Protein AF-A0A531JC61-F1 (afdb_monomer)

Nearest PDB structures (foldseek):
  2ysi-assembly1_A  TM=4.321E-01  e=4.998E+00  Mus musculus
  6o77-assembly1_A  TM=2.715E-01  e=5.346E+00  Parus major

Radius of gyration: 19.11 Å; Cα contacts (8 Å, |Δi|>4): 76; chains: 1; bounding box: 55×34×43 Å

Structure (mmCIF, N/CA/C/O backbone):
data_AF-A0A531JC61-F1
#
_entry.id   AF-A0A531JC61-F1
#
loop_
_atom_site.group_PDB
_atom_site.id
_atom_site.type_symbol
_atom_site.label_atom_id
_atom_site.label_alt_id
_atom_site.label_comp_id
_atom_site.label_asym_id
_atom_site.label_entity_id
_atom_site.label_seq_id
_atom_site.pdbx_PDB_ins_code
_atom_site.Cartn_x
_atom_site.Cartn_y
_atom_site.Cartn_z
_atom_site.occupancy
_atom_site.B_iso_or_equiv
_atom_site.auth_seq_id
_atom_site.auth_comp_id
_atom_site.auth_asym_id
_atom_site.auth_atom_id
_atom_site.pdbx_PDB_model_num
ATOM 1 N N . GLY A 1 1 ? 36.486 -5.815 -17.961 1.00 45.72 1 GLY A N 1
ATOM 2 C CA . GLY A 1 1 ? 35.773 -4.584 -17.591 1.00 45.72 1 GLY A CA 1
ATOM 3 C C . GLY A 1 1 ? 34.355 -4.733 -18.063 1.00 45.72 1 GLY A C 1
ATOM 4 O O . GLY A 1 1 ? 34.142 -4.705 -19.259 1.00 45.72 1 GLY A O 1
ATOM 5 N N . TYR A 1 2 ? 33.435 -5.008 -17.149 1.00 50.44 2 TYR A N 1
ATOM 6 C CA . TYR A 1 2 ? 32.025 -5.233 -17.455 1.00 50.44 2 TYR A CA 1
ATOM 7 C C . TYR A 1 2 ? 31.240 -4.775 -16.241 1.00 50.44 2 TYR A C 1
ATOM 9 O O . TYR A 1 2 ? 31.120 -5.547 -15.302 1.00 50.44 2 TYR A O 1
ATOM 17 N N . ASN A 1 3 ? 30.815 -3.516 -16.203 1.00 48.22 3 ASN A N 1
ATOM 18 C CA . ASN A 1 3 ? 29.835 -3.044 -15.230 1.00 48.22 3 ASN A CA 1
ATOM 19 C C . ASN A 1 3 ? 29.178 -1.770 -15.772 1.00 48.22 3 ASN A C 1
ATOM 21 O O . ASN A 1 3 ? 29.887 -0.833 -16.130 1.00 48.22 3 ASN A O 1
ATOM 25 N N . ALA A 1 4 ? 27.841 -1.777 -15.782 1.00 60.72 4 ALA A N 1
ATOM 26 C CA . ALA A 1 4 ? 26.911 -0.708 -16.163 1.00 60.72 4 ALA A CA 1
ATOM 27 C C . ALA A 1 4 ? 26.625 -0.521 -17.667 1.00 60.72 4 ALA A C 1
ATOM 29 O O . ALA A 1 4 ? 26.910 0.527 -18.236 1.00 60.72 4 ALA A O 1
ATOM 30 N N . ILE A 1 5 ? 25.977 -1.506 -18.297 1.00 67.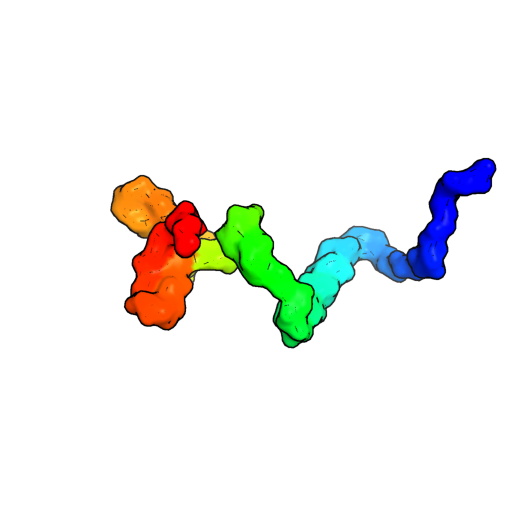06 5 ILE A N 1
ATOM 31 C CA . ILE A 1 5 ? 25.173 -1.252 -19.502 1.00 67.06 5 ILE A CA 1
ATOM 32 C C . ILE A 1 5 ? 23.732 -1.591 -19.133 1.00 67.06 5 ILE A C 1
ATOM 34 O O . ILE A 1 5 ? 23.417 -2.755 -18.904 1.00 67.06 5 ILE A O 1
ATOM 38 N N . ALA A 1 6 ? 22.897 -0.566 -18.991 1.00 80.25 6 ALA A N 1
ATOM 39 C CA . ALA A 1 6 ? 21.454 -0.744 -19.029 1.00 80.25 6 ALA A CA 1
ATOM 40 C C . ALA A 1 6 ? 21.033 -0.781 -20.500 1.00 80.25 6 ALA A C 1
ATOM 42 O O . ALA A 1 6 ? 21.581 -0.021 -21.301 1.00 80.25 6 ALA A O 1
ATOM 43 N N . ASP A 1 7 ? 20.075 -1.640 -20.843 1.00 85.50 7 ASP A N 1
ATOM 44 C CA . ASP A 1 7 ? 19.479 -1.633 -22.181 1.00 85.50 7 ASP A CA 1
ATOM 45 C C . ASP A 1 7 ? 18.723 -0.318 -22.428 1.00 85.50 7 ASP A C 1
ATOM 47 O O . ASP A 1 7 ? 18.802 0.248 -23.515 1.00 85.50 7 ASP A O 1
ATOM 51 N N . ASP A 1 8 ? 18.082 0.213 -21.378 1.00 83.62 8 ASP A N 1
ATOM 52 C CA . ASP A 1 8 ? 17.274 1.426 -21.429 1.00 83.62 8 ASP A CA 1
ATOM 53 C C . ASP A 1 8 ? 17.638 2.431 -20.331 1.00 83.62 8 ASP A C 1
ATOM 55 O O . ASP A 1 8 ? 17.932 2.085 -19.183 1.00 83.62 8 ASP A O 1
ATOM 59 N N . TRP A 1 9 ? 17.543 3.714 -20.684 1.00 87.56 9 TRP A N 1
ATOM 60 C CA . TRP A 1 9 ? 17.651 4.837 -19.759 1.00 87.56 9 TRP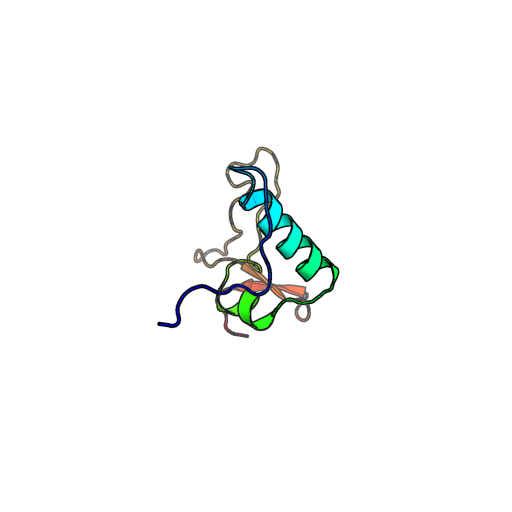 A CA 1
ATOM 61 C C . TRP A 1 9 ? 16.363 5.660 -19.785 1.00 87.56 9 TRP A C 1
ATOM 63 O O . TRP A 1 9 ? 16.007 6.242 -20.811 1.00 87.56 9 TRP A O 1
ATOM 73 N N . ILE A 1 10 ? 15.688 5.766 -18.639 1.00 87.88 10 ILE A N 1
ATOM 74 C CA . ILE A 1 10 ? 14.470 6.570 -18.502 1.00 87.88 10 ILE A CA 1
ATOM 75 C C . ILE A 1 10 ? 14.827 7.887 -17.812 1.00 87.88 10 ILE A C 1
ATOM 77 O O . ILE A 1 10 ? 14.988 7.960 -16.595 1.00 87.88 10 ILE A O 1
ATOM 81 N N . GLY A 1 11 ? 14.952 8.949 -18.607 1.00 90.06 11 GLY A N 1
ATOM 82 C CA . GLY A 1 11 ? 15.198 10.298 -18.103 1.00 90.06 11 GLY A CA 1
ATOM 83 C C . GLY A 1 11 ? 13.936 10.908 -17.499 1.00 90.06 11 GLY A C 1
ATOM 84 O O . GLY A 1 11 ? 13.169 11.557 -18.208 1.00 90.06 11 GLY A O 1
ATOM 85 N N . ILE A 1 12 ? 13.725 10.721 -16.197 1.00 94.12 12 ILE A N 1
ATOM 86 C CA . ILE A 1 12 ? 12.634 11.372 -15.462 1.00 94.12 12 ILE A CA 1
ATOM 87 C C . ILE A 1 12 ? 13.093 12.680 -14.814 1.00 94.12 12 ILE A C 1
ATOM 89 O O . ILE A 1 12 ? 14.278 12.907 -14.560 1.00 9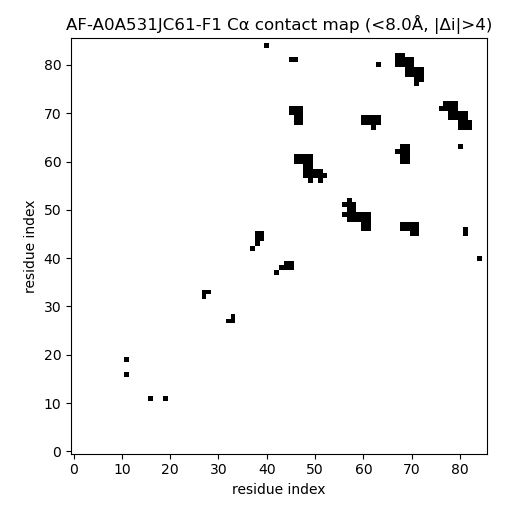4.12 12 ILE A O 1
ATOM 93 N N . ARG A 1 13 ? 12.137 13.573 -14.546 1.00 95.75 13 ARG A N 1
ATOM 94 C CA . ARG A 1 13 ? 12.421 14.843 -13.874 1.00 95.75 13 ARG A CA 1
ATOM 95 C C . ARG A 1 13 ? 12.938 14.562 -12.450 1.00 95.75 13 ARG A C 1
ATOM 97 O O . ARG A 1 13 ? 12.303 13.781 -11.741 1.00 95.75 13 ARG A O 1
ATOM 104 N N . PRO A 1 14 ? 14.018 15.216 -11.985 1.00 95.12 14 PRO A N 1
ATOM 105 C CA . PRO A 1 14 ? 14.493 15.037 -10.615 1.00 95.12 14 PRO A CA 1
ATOM 106 C C . PRO A 1 14 ? 13.384 15.269 -9.580 1.00 95.12 14 PRO A C 1
ATOM 108 O O . PRO A 1 14 ? 12.635 16.245 -9.684 1.00 95.12 14 PRO A O 1
ATOM 111 N N . GLY A 1 15 ? 13.276 14.367 -8.601 1.00 95.94 15 GLY A N 1
ATOM 112 C CA . GLY A 1 15 ? 12.240 14.404 -7.564 1.00 95.94 15 GLY A CA 1
ATOM 113 C C . GLY A 1 15 ? 10.885 13.825 -7.989 1.00 95.94 15 GLY A C 1
ATOM 114 O O . GLY A 1 15 ? 9.904 14.019 -7.275 1.00 95.94 15 GLY A O 1
ATOM 115 N N . THR A 1 16 ? 10.803 13.138 -9.138 1.00 96.81 16 THR A N 1
ATOM 116 C CA . THR A 1 16 ? 9.552 12.526 -9.642 1.00 96.81 16 THR A CA 1
ATOM 117 C C . THR A 1 16 ? 9.562 11.000 -9.673 1.00 96.81 16 THR A C 1
ATOM 119 O O . THR A 1 16 ? 8.616 10.390 -10.165 1.00 96.81 16 THR A O 1
ATOM 122 N N . ASP A 1 17 ? 10.573 10.369 -9.080 1.00 96.19 17 ASP A N 1
ATOM 123 C CA . ASP A 1 17 ? 10.708 8.912 -8.979 1.00 96.19 17 ASP A CA 1
ATOM 124 C C . ASP A 1 17 ? 9.466 8.264 -8.355 1.00 96.19 17 ASP A C 1
ATOM 126 O O . ASP A 1 17 ? 8.963 7.262 -8.858 1.00 96.19 17 ASP A O 1
ATOM 130 N N . GLY A 1 18 ? 8.898 8.894 -7.319 1.00 96.25 18 GLY A N 1
ATOM 131 C CA . GLY A 1 18 ? 7.655 8.437 -6.696 1.00 96.25 18 GLY A CA 1
ATOM 132 C C . GLY A 1 18 ? 6.475 8.413 -7.670 1.00 96.25 18 GLY A C 1
ATOM 133 O O . GLY A 1 18 ? 5.751 7.426 -7.719 1.00 96.25 18 GLY A O 1
ATOM 134 N N . LEU A 1 19 ? 6.306 9.454 -8.498 1.00 96.75 19 LEU A N 1
ATOM 135 C CA . LEU A 1 19 ? 5.243 9.492 -9.512 1.00 96.75 19 LEU A CA 1
ATOM 136 C C . LEU A 1 19 ? 5.433 8.395 -10.560 1.00 96.75 19 LEU A C 1
ATOM 138 O O . LEU A 1 19 ? 4.461 7.756 -10.959 1.00 96.75 19 LEU A O 1
ATOM 142 N N . PHE A 1 20 ? 6.676 8.157 -10.979 1.00 96.44 20 PHE A N 1
ATOM 143 C CA . PHE A 1 20 ? 6.987 7.100 -11.933 1.00 96.44 20 PHE A CA 1
ATOM 144 C C . PHE A 1 20 ? 6.680 5.709 -11.359 1.00 96.44 20 PHE A C 1
ATOM 146 O O . PHE A 1 20 ? 5.966 4.928 -11.988 1.00 96.44 20 PHE A O 1
ATOM 153 N N . VAL A 1 21 ? 7.127 5.420 -10.134 1.00 97.00 21 VAL A N 1
ATOM 154 C CA . VAL A 1 21 ? 6.839 4.145 -9.457 1.00 97.00 21 VAL A CA 1
ATOM 155 C C . VAL A 1 21 ? 5.336 3.965 -9.218 1.00 97.00 21 VAL A C 1
ATOM 157 O O . VAL A 1 21 ? 4.809 2.885 -9.477 1.00 97.00 21 VAL A O 1
ATOM 160 N N . PHE A 1 22 ? 4.610 5.009 -8.802 1.00 97.44 22 PHE A N 1
ATOM 161 C CA . PHE A 1 22 ? 3.153 4.928 -8.644 1.00 97.44 22 PHE A CA 1
ATOM 162 C C . PHE A 1 22 ? 2.421 4.692 -9.968 1.00 97.44 22 PHE A C 1
ATOM 164 O O . PHE A 1 22 ? 1.438 3.952 -9.978 1.00 97.44 22 PHE A O 1
ATOM 171 N N . ALA A 1 23 ? 2.897 5.256 -11.083 1.00 97.44 23 ALA A N 1
ATOM 172 C CA . ALA A 1 23 ? 2.337 4.967 -12.402 1.00 97.44 23 ALA A CA 1
ATOM 173 C C . ALA A 1 23 ? 2.516 3.485 -12.778 1.00 97.44 23 ALA A C 1
ATOM 175 O O . ALA A 1 23 ? 1.578 2.862 -13.271 1.00 97.44 23 ALA A O 1
ATOM 176 N N . LEU A 1 24 ? 3.673 2.887 -12.472 1.00 97.31 24 LEU A N 1
ATOM 177 C CA . LEU A 1 24 ? 3.897 1.450 -12.671 1.00 97.31 24 LEU A CA 1
ATOM 178 C C . LEU A 1 24 ? 2.983 0.596 -11.782 1.00 97.31 24 LEU A C 1
ATOM 180 O O . LEU A 1 24 ? 2.355 -0.338 -12.277 1.00 97.31 24 LEU A O 1
ATOM 184 N N . ILE A 1 25 ? 2.861 0.933 -10.493 1.00 97.12 25 ILE A N 1
ATOM 185 C CA . ILE A 1 25 ? 1.941 0.247 -9.569 1.00 97.12 25 ILE A CA 1
ATOM 186 C C . ILE A 1 25 ? 0.502 0.322 -10.098 1.00 97.12 25 ILE A C 1
ATOM 188 O O . ILE A 1 25 ? -0.192 -0.694 -10.130 1.00 97.12 25 ILE A O 1
ATOM 192 N N . HIS A 1 26 ? 0.063 1.500 -10.553 1.00 97.69 26 HIS A N 1
ATOM 193 C CA . HIS A 1 26 ? -1.261 1.695 -11.142 1.00 97.69 26 HIS A CA 1
ATOM 194 C C . HIS A 1 26 ? -1.491 0.780 -12.350 1.00 97.69 26 HIS A C 1
ATOM 196 O O . HIS A 1 26 ? -2.505 0.085 -12.397 1.00 97.69 26 HIS A O 1
ATOM 202 N N . GLU A 1 27 ? -0.555 0.745 -13.302 1.00 98.31 27 GLU A N 1
ATOM 203 C CA . GLU A 1 27 ? -0.689 -0.086 -14.503 1.00 98.31 27 GLU A CA 1
ATOM 204 C C . GLU A 1 27 ? -0.675 -1.587 -14.178 1.00 98.31 27 GLU A C 1
ATOM 206 O O . GLU A 1 27 ? -1.465 -2.340 -14.749 1.00 98.31 27 GLU A O 1
ATOM 211 N N . LEU A 1 28 ? 0.138 -2.036 -13.215 1.00 97.94 28 LEU A N 1
ATOM 212 C CA . LEU A 1 28 ? 0.136 -3.434 -12.766 1.00 97.94 28 LEU A CA 1
ATOM 213 C C . LEU A 1 28 ? -1.193 -3.825 -12.109 1.00 97.94 28 LEU A C 1
ATOM 215 O O . LEU A 1 28 ? -1.750 -4.872 -12.442 1.00 97.94 28 LEU A O 1
ATOM 219 N N . LEU A 1 29 ? -1.730 -2.979 -11.223 1.00 96.75 29 LEU A N 1
ATOM 220 C CA . LEU A 1 29 ? -3.030 -3.208 -10.584 1.00 96.75 29 LEU A CA 1
ATOM 221 C C . LEU A 1 29 ? -4.161 -3.233 -11.616 1.00 96.75 29 LEU A C 1
ATOM 223 O O . LEU A 1 29 ? -4.976 -4.155 -11.623 1.00 96.75 29 LEU A O 1
ATOM 227 N N . LYS A 1 30 ? -4.183 -2.257 -12.528 1.00 97.50 30 LYS A N 1
ATOM 228 C CA . LYS A 1 30 ? -5.185 -2.150 -13.595 1.00 97.50 30 LYS A CA 1
ATOM 229 C C . LYS A 1 30 ? -5.136 -3.333 -14.561 1.00 97.50 30 LYS A C 1
ATOM 231 O O . LYS A 1 30 ? -6.183 -3.801 -15.001 1.00 97.50 30 LYS A O 1
ATOM 236 N N . ALA A 1 31 ? -3.941 -3.828 -14.878 1.00 97.94 31 ALA A N 1
ATOM 237 C CA . ALA A 1 31 ? -3.748 -4.997 -15.733 1.00 97.94 31 ALA A CA 1
ATOM 238 C C . ALA A 1 31 ? -3.955 -6.337 -15.001 1.00 97.94 31 ALA A C 1
ATOM 240 O O . ALA A 1 31 ? -3.856 -7.386 -15.639 1.00 97.94 31 ALA A O 1
ATOM 241 N N . GLY A 1 32 ? -4.188 -6.327 -13.682 1.00 96.19 32 GLY A N 1
ATOM 242 C CA . GLY A 1 32 ? -4.263 -7.542 -12.865 1.00 96.19 32 GLY A CA 1
ATOM 243 C C . GLY A 1 32 ? -2.943 -8.319 -12.804 1.00 96.19 32 GLY A C 1
ATOM 244 O O . GLY A 1 32 ? -2.949 -9.527 -12.591 1.00 96.19 32 GLY A O 1
ATOM 245 N N . ARG A 1 33 ? -1.806 -7.649 -13.027 1.00 97.44 33 ARG A N 1
ATOM 246 C CA . ARG A 1 33 ? -0.460 -8.245 -13.053 1.00 97.44 33 ARG A CA 1
ATOM 247 C C . ARG A 1 33 ? 0.259 -8.055 -11.723 1.00 97.44 33 ARG A C 1
ATOM 249 O O . ARG A 1 33 ? 1.369 -7.532 -11.673 1.00 97.44 33 ARG A O 1
ATOM 256 N N . VAL A 1 34 ? -0.397 -8.471 -10.648 1.00 96.50 34 VAL A N 1
ATOM 257 C CA . VAL A 1 34 ? 0.155 -8.457 -9.290 1.00 96.50 34 VAL A CA 1
ATOM 258 C C . VAL A 1 34 ? 0.047 -9.844 -8.672 1.00 96.50 34 VAL A C 1
ATOM 260 O O . VAL A 1 34 ? -0.897 -10.582 -8.946 1.00 96.50 34 VAL A O 1
ATOM 263 N N . ASP A 1 35 ? 1.019 -10.190 -7.835 1.00 96.69 35 ASP A N 1
ATOM 264 C CA . ASP A 1 35 ? 1.010 -11.432 -7.070 1.00 96.69 35 ASP A CA 1
ATOM 265 C C . ASP A 1 35 ? 0.163 -11.241 -5.803 1.00 96.69 35 ASP A C 1
ATOM 267 O O . ASP A 1 35 ? 0.617 -10.678 -4.805 1.00 96.69 35 ASP A O 1
ATOM 271 N N . LEU A 1 36 ? -1.106 -11.651 -5.870 1.00 93.44 36 LEU A N 1
ATOM 272 C CA . LEU A 1 36 ? -2.038 -11.512 -4.750 1.00 93.44 36 LEU A CA 1
ATOM 273 C C . LEU A 1 36 ? -1.646 -12.391 -3.557 1.00 93.44 36 LEU A C 1
ATOM 275 O O . LEU A 1 36 ? -1.829 -11.963 -2.420 1.00 93.44 36 LEU A O 1
ATOM 279 N N . ASP A 1 37 ? -1.070 -13.570 -3.795 1.00 93.81 37 ASP A N 1
ATOM 280 C CA . ASP A 1 37 ? -0.640 -14.471 -2.722 1.00 93.81 37 ASP A CA 1
ATOM 281 C C . ASP A 1 37 ? 0.529 -13.866 -1.947 1.00 93.81 37 ASP A C 1
ATOM 283 O O . ASP A 1 37 ? 0.565 -13.920 -0.714 1.00 93.81 37 ASP A O 1
ATOM 287 N N . TYR A 1 38 ? 1.464 -13.232 -2.657 1.00 95.00 38 TYR A N 1
ATOM 288 C CA . TYR A 1 38 ? 2.539 -12.480 -2.028 1.00 95.00 38 TYR A CA 1
ATOM 289 C C . TYR A 1 38 ? 1.994 -11.315 -1.195 1.00 95.00 38 TYR A C 1
ATOM 291 O O . TYR A 1 38 ? 2.395 -11.145 -0.041 1.00 95.00 38 TYR A O 1
ATOM 299 N N . LEU A 1 39 ? 1.060 -10.530 -1.747 1.00 94.25 39 LEU A N 1
ATOM 300 C CA . LEU A 1 39 ? 0.466 -9.395 -1.035 1.00 94.25 39 LEU A CA 1
ATOM 301 C C . LEU A 1 39 ? -0.262 -9.831 0.242 1.00 94.25 39 LEU A C 1
ATOM 303 O O . LEU A 1 39 ? -0.080 -9.189 1.275 1.00 94.25 39 LEU A O 1
ATOM 307 N N . LEU A 1 40 ? -1.015 -10.931 0.193 1.00 93.00 40 LEU A N 1
ATOM 308 C CA . LEU A 1 40 ? -1.716 -11.486 1.355 1.00 93.00 40 LEU A CA 1
ATOM 309 C C . LEU A 1 40 ? -0.756 -11.951 2.460 1.00 93.00 40 LEU A C 1
ATOM 311 O O . LEU A 1 40 ? -1.055 -11.798 3.640 1.00 93.00 40 LEU A O 1
ATOM 315 N N . ARG A 1 41 ? 0.397 -12.524 2.094 1.00 92.56 41 ARG A N 1
ATOM 316 C CA . ARG A 1 41 ? 1.333 -13.135 3.058 1.00 92.56 41 ARG A CA 1
ATOM 317 C C . ARG A 1 41 ? 2.339 -12.161 3.649 1.00 92.56 41 ARG A C 1
ATOM 319 O O . ARG A 1 41 ? 2.764 -12.336 4.788 1.00 92.56 41 ARG A O 1
ATOM 326 N N . TYR A 1 42 ? 2.781 -11.189 2.858 1.00 94.56 42 TYR A N 1
ATOM 327 C CA . TYR A 1 42 ? 3.960 -10.384 3.187 1.00 94.56 42 TYR A CA 1
ATOM 328 C C . TYR A 1 42 ? 3.671 -8.892 3.306 1.00 94.56 42 TYR A C 1
ATOM 330 O O . TYR A 1 42 ? 4.587 -8.112 3.567 1.00 94.56 42 TYR A O 1
ATOM 338 N N . THR A 1 43 ? 2.418 -8.476 3.127 1.00 95.25 43 THR A N 1
ATOM 339 C CA . THR A 1 43 ? 2.021 -7.074 3.251 1.00 95.25 43 THR A CA 1
ATOM 340 C C . THR A 1 43 ? 0.751 -6.937 4.083 1.00 95.25 43 THR A C 1
ATOM 342 O O . THR A 1 43 ? 0.147 -7.917 4.506 1.00 95.25 43 THR A O 1
ATOM 345 N N . ASN A 1 44 ? 0.344 -5.696 4.319 1.00 95.75 44 ASN A N 1
ATOM 346 C CA . ASN A 1 44 ? -0.909 -5.340 4.976 1.00 95.75 44 ASN A CA 1
ATOM 347 C C . AS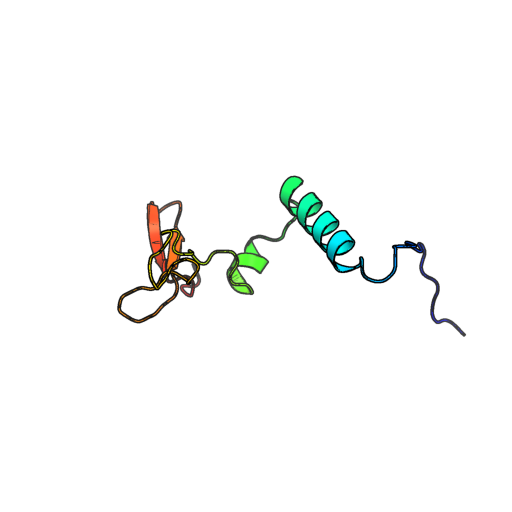N A 1 44 ? -2.015 -4.949 3.978 1.00 95.75 44 ASN A C 1
ATOM 349 O O . ASN A 1 44 ? -3.006 -4.347 4.385 1.00 95.75 44 ASN A O 1
ATOM 353 N N . ALA A 1 45 ? -1.863 -5.256 2.684 1.00 95.94 45 ALA A N 1
ATOM 354 C CA . ALA A 1 45 ? -2.789 -4.816 1.636 1.00 95.94 45 ALA A CA 1
ATOM 355 C C . ALA A 1 45 ? -4.233 -5.328 1.817 1.00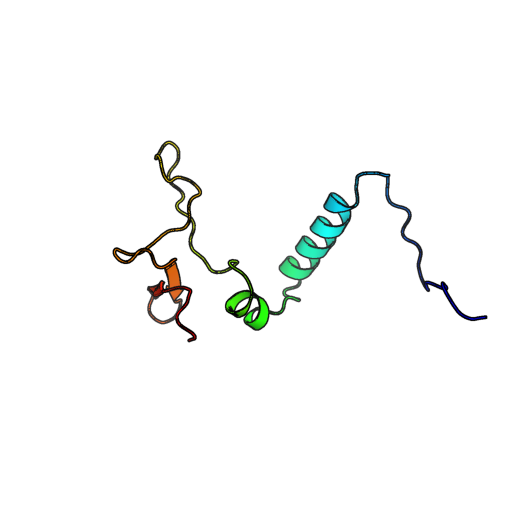 95.94 45 ALA A C 1
ATOM 357 O O . ALA A 1 45 ? -5.166 -4.725 1.290 1.00 95.94 45 ALA A O 1
ATOM 358 N N . HIS A 1 46 ? -4.425 -6.435 2.540 1.00 95.19 46 HIS A N 1
ATOM 359 C CA . HIS A 1 46 ? -5.733 -7.036 2.827 1.00 95.19 46 HIS A CA 1
ATOM 360 C C . HIS A 1 46 ? -6.353 -6.602 4.158 1.00 95.19 46 HIS A C 1
ATOM 362 O O . HIS A 1 46 ? -7.486 -6.993 4.442 1.00 95.19 46 HIS A O 1
ATOM 368 N N . VAL A 1 47 ? -5.636 -5.819 4.970 1.00 97.62 47 VAL A N 1
ATOM 369 C CA . VAL A 1 47 ? -6.132 -5.365 6.273 1.00 97.62 47 VAL A CA 1
ATOM 370 C C . VAL A 1 47 ? -7.198 -4.288 6.076 1.00 97.62 47 VAL A C 1
ATOM 372 O O . VAL A 1 47 ? -7.016 -3.330 5.325 1.00 97.62 47 VAL A O 1
ATOM 375 N N . LEU A 1 48 ? -8.320 -4.440 6.774 1.00 97.88 48 LEU A N 1
ATOM 376 C CA . LEU A 1 48 ? -9.428 -3.496 6.767 1.00 97.88 48 LEU A CA 1
ATOM 377 C C . LEU A 1 48 ? -9.048 -2.199 7.484 1.00 97.88 48 LEU A C 1
ATOM 379 O O . LEU A 1 48 ? -8.412 -2.206 8.538 1.00 97.88 48 LEU A O 1
ATOM 383 N N . VAL A 1 49 ? -9.497 -1.082 6.919 1.00 97.88 49 VAL A N 1
ATOM 384 C CA . VAL A 1 49 ? -9.309 0.267 7.461 1.00 97.88 49 VAL A CA 1
ATOM 385 C C . VAL A 1 49 ? -10.677 0.844 7.807 1.00 97.88 49 VAL A C 1
ATOM 387 O O . VAL A 1 49 ? -11.614 0.725 7.015 1.00 97.88 49 VAL A O 1
ATOM 390 N N . ILE A 1 50 ? -10.788 1.455 8.985 1.00 98.12 50 ILE A N 1
ATOM 391 C CA . ILE A 1 50 ? -11.995 2.153 9.433 1.00 98.12 50 ILE A CA 1
ATOM 392 C C . ILE A 1 50 ? -12.171 3.405 8.568 1.00 98.12 50 ILE A C 1
ATOM 394 O O . ILE A 1 50 ? -11.245 4.202 8.426 1.00 98.12 50 ILE A O 1
ATOM 398 N N . GLN A 1 51 ? -13.350 3.548 7.964 1.00 97.31 51 GLN A N 1
ATOM 399 C CA . GLN A 1 51 ? -13.747 4.727 7.193 1.00 97.31 51 GLN A CA 1
ATOM 400 C C . GLN A 1 51 ? -14.953 5.368 7.875 1.00 97.31 51 GLN A C 1
ATOM 402 O O . GLN A 1 51 ? -16.102 5.073 7.539 1.00 97.31 51 GLN A O 1
ATOM 407 N N . GLU A 1 52 ? -14.679 6.226 8.848 1.00 97.00 52 GLU A N 1
ATOM 408 C CA . GLU A 1 52 ? -15.689 6.922 9.639 1.00 97.00 52 GLU A CA 1
ATOM 409 C C . GLU A 1 52 ? -15.232 8.365 9.895 1.00 97.00 52 GLU A C 1
ATOM 411 O O . GLU A 1 52 ? -14.627 8.667 10.923 1.00 97.00 52 GLU A O 1
ATOM 416 N N . PRO A 1 53 ? -15.503 9.292 8.957 1.00 95.75 53 PRO A N 1
ATOM 417 C CA . PRO A 1 53 ? -15.003 10.655 9.055 1.00 95.75 53 PRO A CA 1
ATOM 418 C C . PRO A 1 53 ? -15.354 11.319 10.392 1.00 95.75 53 PRO A C 1
ATOM 420 O O . PRO A 1 53 ? -16.518 11.350 10.795 1.00 95.75 53 PRO A O 1
ATOM 423 N N . ASN A 1 54 ? -14.357 11.952 11.015 1.00 95.75 54 ASN A N 1
ATOM 424 C CA . ASN A 1 54 ? -14.415 1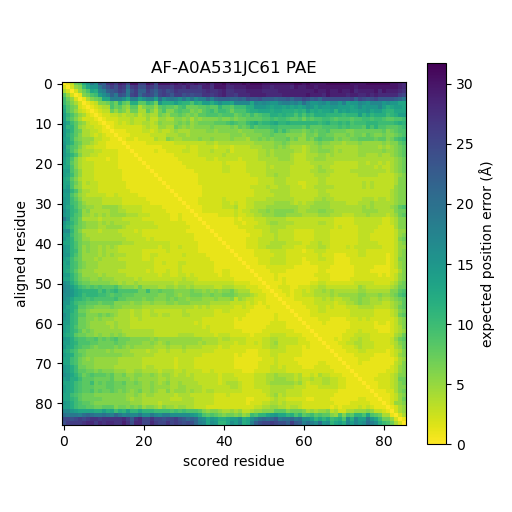2.618 12.329 1.00 95.75 54 ASN A CA 1
ATOM 425 C C . ASN A 1 54 ? -14.436 11.689 13.557 1.00 95.75 54 ASN A C 1
ATOM 427 O O . ASN A 1 54 ? -14.429 12.204 14.680 1.00 95.75 54 ASN A O 1
ATOM 431 N N . ALA A 1 55 ? -14.435 10.365 13.383 1.00 97.00 55 ALA A N 1
ATOM 432 C CA . ALA A 1 55 ? -14.168 9.445 14.483 1.00 97.00 55 ALA A CA 1
ATOM 433 C C . ALA A 1 55 ? -12.679 9.483 14.872 1.00 97.00 55 ALA A C 1
ATOM 435 O O . ALA A 1 55 ? -11.812 9.851 14.076 1.00 97.00 55 ALA A O 1
ATOM 436 N N . ALA A 1 56 ? -12.371 9.125 16.120 1.00 97.06 56 ALA A N 1
ATOM 437 C CA . ALA A 1 56 ? -10.998 9.158 16.636 1.00 97.06 56 ALA A CA 1
ATOM 438 C C . ALA A 1 56 ? -10.082 8.100 15.992 1.00 97.06 56 ALA A C 1
ATOM 440 O O . ALA A 1 56 ? -8.859 8.225 16.042 1.00 97.06 56 ALA A O 1
ATOM 441 N N . ASP A 1 57 ? -10.677 7.062 15.418 1.00 96.44 57 ASP A N 1
ATOM 442 C CA . ASP A 1 57 ? -10.043 5.903 14.802 1.00 96.44 57 ASP A CA 1
ATOM 443 C C . ASP A 1 57 ? -10.205 5.862 13.274 1.00 96.44 57 ASP A C 1
ATOM 445 O O . ASP A 1 57 ? -9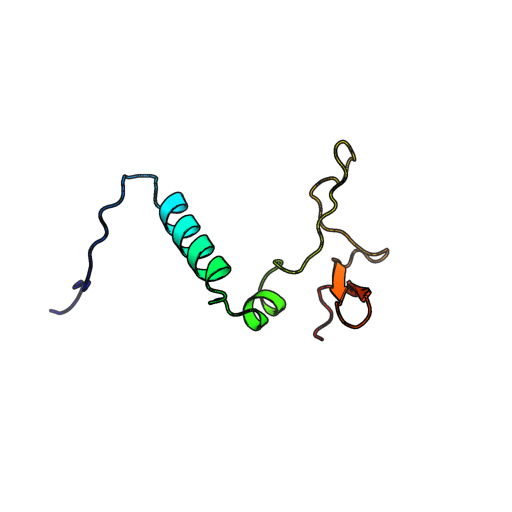.804 4.882 12.642 1.00 96.44 57 ASP A O 1
ATOM 449 N N . ASP A 1 58 ? -10.718 6.934 12.661 1.00 97.88 58 ASP A N 1
ATOM 450 C CA . ASP A 1 58 ? -10.781 7.072 11.205 1.00 97.88 58 ASP A CA 1
ATOM 451 C C . ASP A 1 58 ? -9.391 6.894 10.575 1.00 97.88 58 ASP A C 1
ATOM 453 O O . ASP A 1 58 ? -8.400 7.501 10.998 1.00 97.88 58 ASP A O 1
ATOM 457 N N . GLY A 1 59 ? -9.301 6.033 9.563 1.00 97.25 59 GLY A N 1
ATOM 458 C CA . GLY A 1 59 ? -8.042 5.696 8.899 1.00 97.25 59 GLY A CA 1
ATOM 459 C C . GLY A 1 59 ? -7.141 4.716 9.660 1.00 97.25 59 GLY A C 1
ATOM 460 O O . GLY A 1 59 ? -6.079 4.359 9.142 1.00 97.25 59 GLY A O 1
ATOM 461 N N . LEU A 1 60 ? -7.535 4.240 10.848 1.00 97.69 60 LEU A N 1
ATOM 462 C CA . LEU A 1 60 ? -6.821 3.173 11.555 1.00 97.69 60 LEU A CA 1
ATOM 463 C C . LEU A 1 60 ? -7.247 1.784 11.060 1.00 97.69 60 LEU A C 1
ATOM 465 O O . LEU A 1 60 ? -8.321 1.594 10.488 1.00 97.69 60 LEU A O 1
ATOM 469 N N . PHE A 1 61 ? -6.395 0.780 11.290 1.00 97.75 61 PHE A N 1
ATOM 470 C CA . PHE A 1 61 ? -6.752 -0.613 11.015 1.00 97.75 61 PHE A CA 1
ATOM 471 C C . PHE A 1 61 ? -7.866 -1.087 11.947 1.00 97.75 61 PHE A C 1
ATOM 473 O O . PHE A 1 61 ? -7.762 -0.927 13.165 1.00 97.75 61 PHE A O 1
ATOM 480 N N . ALA A 1 62 ? -8.877 -1.737 11.374 1.00 97.81 62 ALA A N 1
ATOM 481 C CA . ALA A 1 62 ? -9.922 -2.403 12.137 1.00 97.81 62 ALA A CA 1
ATOM 482 C C . ALA A 1 62 ? -9.332 -3.599 12.897 1.00 97.81 62 ALA A C 1
ATOM 484 O O . ALA A 1 62 ? -8.539 -4.368 12.340 1.00 97.81 62 ALA A O 1
ATOM 485 N N . ARG A 1 63 ? -9.719 -3.751 14.166 1.00 97.25 63 ARG A N 1
ATOM 486 C CA . ARG A 1 63 ? -9.220 -4.801 15.060 1.00 97.25 63 ARG A CA 1
ATOM 487 C C . ARG A 1 63 ? -10.355 -5.477 15.818 1.00 97.25 63 ARG A C 1
ATOM 489 O O . ARG A 1 63 ? -11.378 -4.846 16.077 1.00 97.25 63 ARG A O 1
ATOM 496 N N . ASP A 1 64 ? -10.167 -6.745 16.166 1.00 95.62 64 ASP A N 1
ATOM 497 C CA . ASP A 1 64 ? -11.049 -7.448 17.102 1.00 95.62 64 ASP A CA 1
ATOM 498 C C . ASP A 1 64 ? -10.788 -7.035 18.568 1.00 95.62 64 ASP A C 1
ATOM 500 O O . ASP A 1 64 ? -9.956 -6.171 18.859 1.00 95.62 64 ASP A O 1
ATOM 504 N N . SER A 1 65 ? -11.512 -7.657 19.506 1.00 95.81 65 SER A N 1
ATOM 505 C CA . SER A 1 65 ? -11.359 -7.420 20.948 1.00 95.81 65 SER A CA 1
ATOM 506 C C . SER A 1 65 ? -9.974 -7.772 21.493 1.00 95.81 65 SER A C 1
ATOM 508 O O . SER A 1 65 ? -9.574 -7.225 22.519 1.00 95.81 65 SER A O 1
ATOM 510 N N . ASP A 1 66 ? -9.256 -8.662 20.811 1.00 94.62 66 ASP A N 1
ATOM 511 C CA . ASP A 1 66 ? -7.922 -9.124 21.191 1.00 94.62 66 ASP A CA 1
ATOM 512 C C . ASP A 1 66 ? -6.822 -8.269 20.532 1.00 94.62 66 ASP A C 1
ATOM 514 O O . ASP A 1 66 ? -5.631 -8.440 20.801 1.00 94.62 66 ASP A O 1
ATOM 518 N N . GLY A 1 67 ? -7.216 -7.296 19.704 1.00 95.00 67 GLY A N 1
ATOM 519 C CA . GLY A 1 67 ? -6.327 -6.379 19.006 1.00 95.00 67 GLY A CA 1
ATOM 520 C C . GLY A 1 67 ? -5.785 -6.920 17.682 1.00 95.00 67 GLY A C 1
ATOM 521 O O . GLY A 1 67 ? -4.925 -6.261 17.085 1.00 95.00 67 GLY A O 1
ATOM 522 N N . ASN A 1 68 ? -6.263 -8.063 17.184 1.00 95.75 68 ASN A N 1
ATOM 523 C CA . ASN A 1 68 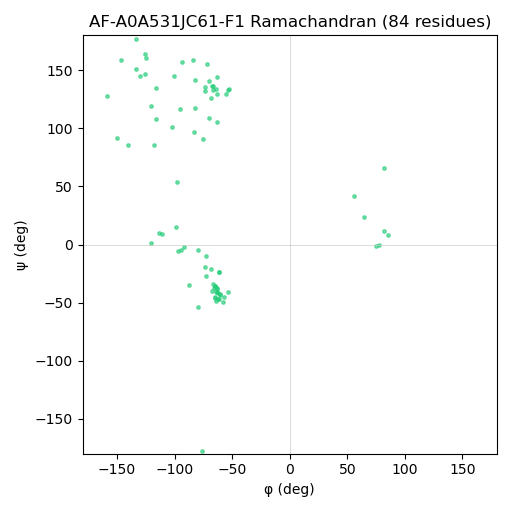? -5.809 -8.614 15.907 1.00 95.75 68 ASN A CA 1
ATOM 524 C C . ASN A 1 68 ? -6.378 -7.792 14.743 1.00 95.75 68 ASN A C 1
ATOM 526 O O . ASN A 1 68 ? -7.563 -7.457 14.763 1.00 95.75 68 ASN A O 1
ATOM 530 N N . PRO A 1 69 ? -5.570 -7.446 13.722 1.00 96.75 69 PRO A N 1
ATOM 531 C CA . PRO A 1 69 ? -6.070 -6.762 12.532 1.00 96.75 69 PRO A CA 1
ATOM 532 C C . PRO A 1 69 ? -7.069 -7.646 11.781 1.00 96.75 69 PRO A C 1
ATOM 534 O O . PRO A 1 69 ? -6.880 -8.856 11.698 1.00 96.75 69 PRO A O 1
ATOM 537 N N . LEU A 1 70 ? -8.103 -7.043 11.197 1.00 97.56 70 LEU A N 1
ATOM 538 C CA . LEU A 1 70 ? -9.149 -7.765 10.473 1.00 97.56 70 LEU A CA 1
ATOM 539 C C . LEU A 1 70 ? -8.947 -7.710 8.955 1.00 97.56 70 LEU A C 1
ATOM 541 O O . LEU A 1 70 ? -8.528 -6.689 8.415 1.00 97.56 70 LEU A O 1
ATOM 545 N N . ALA A 1 71 ? -9.299 -8.790 8.265 1.00 97.06 71 ALA A N 1
ATOM 546 C CA . ALA A 1 71 ? -9.413 -8.886 6.811 1.00 97.06 71 ALA A CA 1
ATOM 547 C C . ALA A 1 71 ? -10.814 -9.386 6.429 1.00 97.06 71 ALA A C 1
ATOM 549 O O . ALA A 1 71 ? -11.521 -9.966 7.250 1.00 97.06 71 ALA A O 1
ATOM 550 N N . TRP A 1 72 ? -11.238 -9.165 5.183 1.00 96.94 72 TRP A N 1
ATOM 551 C CA . TRP A 1 72 ? -12.548 -9.629 4.713 1.00 96.94 72 TRP A CA 1
ATOM 552 C C . TRP A 1 72 ? -12.463 -10.979 3.997 1.00 96.94 72 TRP A C 1
ATOM 554 O O . TRP A 1 72 ? -11.897 -11.065 2.903 1.00 96.94 72 TRP A O 1
ATOM 564 N N . ASP A 1 73 ? -13.106 -12.006 4.553 1.00 95.50 73 ASP A N 1
ATOM 565 C CA . ASP A 1 73 ? -13.301 -13.280 3.862 1.00 95.50 73 ASP A CA 1
ATOM 566 C C . ASP A 1 73 ? -14.513 -13.185 2.917 1.00 95.50 73 ASP A C 1
ATOM 568 O O . ASP A 1 73 ? -15.662 -12.997 3.328 1.00 95.50 73 ASP A O 1
ATOM 572 N N . ARG A 1 74 ? -14.262 -13.338 1.612 1.00 93.75 74 ARG A N 1
ATOM 573 C CA . ARG A 1 74 ? -15.305 -13.287 0.574 1.00 93.75 74 ARG A CA 1
ATOM 574 C C . ARG A 1 74 ? -16.217 -14.517 0.560 1.00 93.75 74 ARG A C 1
ATOM 576 O O . ARG A 1 74 ? -17.358 -14.395 0.110 1.00 93.75 74 ARG A O 1
ATOM 583 N N . VAL A 1 75 ? -15.727 -15.673 1.005 1.00 94.88 75 VAL A N 1
ATOM 584 C CA . VAL A 1 75 ? -16.470 -16.939 1.065 1.00 94.88 75 VAL A CA 1
ATOM 585 C C . VAL A 1 75 ? -17.363 -16.948 2.300 1.00 94.88 75 VAL A C 1
ATOM 587 O O . VAL A 1 75 ? -18.577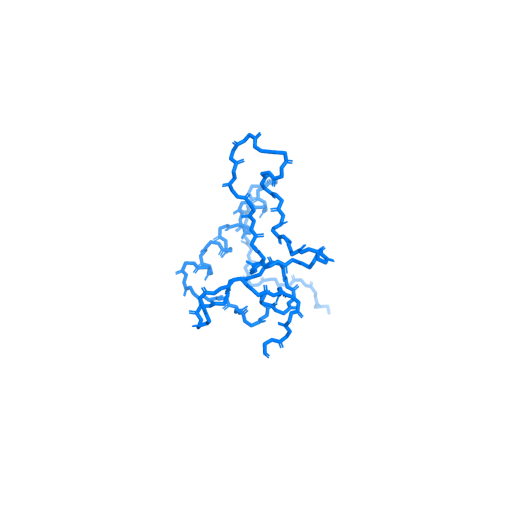 -17.117 2.165 1.00 94.88 75 VAL A O 1
ATOM 590 N N . ALA A 1 76 ? -16.789 -16.697 3.480 1.00 94.81 76 ALA A N 1
ATOM 591 C CA . ALA A 1 76 ? -17.538 -16.651 4.737 1.00 94.81 76 ALA A CA 1
ATOM 592 C C . ALA A 1 76 ? -18.407 -15.385 4.875 1.00 94.81 76 ALA A C 1
ATOM 594 O O . ALA A 1 76 ? -19.363 -15.378 5.652 1.00 94.81 76 ALA A O 1
ATOM 595 N N . LYS A 1 77 ? -18.110 -14.332 4.094 1.00 96.81 77 LYS A N 1
ATOM 596 C CA . LYS A 1 77 ? -18.782 -13.018 4.115 1.00 96.81 77 LYS A CA 1
ATOM 597 C C . LYS A 1 77 ? -18.760 -12.364 5.497 1.00 96.81 77 LYS A C 1
ATOM 599 O O . LYS A 1 77 ? -19.757 -11.790 5.936 1.00 96.81 77 LYS A O 1
ATOM 604 N N . MET A 1 78 ? -17.623 -12.460 6.174 1.00 96.94 78 MET A N 1
ATOM 605 C CA . MET A 1 78 ? -17.414 -11.895 7.503 1.00 96.94 78 MET A CA 1
ATOM 606 C C . MET A 1 78 ? -15.962 -11.435 7.673 1.00 96.94 78 MET A C 1
ATOM 608 O O . MET A 1 78 ? -15.085 -11.906 6.940 1.00 96.94 78 MET A O 1
ATOM 612 N N . PRO A 1 79 ? -15.693 -10.519 8.618 1.00 96.00 79 PRO A N 1
ATOM 613 C CA . PRO A 1 79 ? -14.328 -10.209 9.002 1.00 96.00 79 PRO A CA 1
ATOM 614 C C . PRO A 1 79 ? -13.692 -11.411 9.712 1.00 96.00 79 PRO A C 1
ATOM 616 O O . PRO A 1 79 ? -14.312 -12.033 10.573 1.00 96.00 79 PRO A O 1
ATOM 619 N N . VAL A 1 80 ? -12.450 -11.709 9.350 1.00 95.75 80 VAL A N 1
ATOM 620 C CA . VAL A 1 80 ? -11.592 -12.731 9.964 1.00 95.75 80 VAL A CA 1
ATOM 621 C C . VAL A 1 80 ? -10.273 -12.087 10.383 1.00 95.75 80 VAL A C 1
ATOM 623 O O . VAL A 1 80 ? -9.957 -10.981 9.934 1.00 95.75 80 VAL A O 1
ATOM 626 N N . SER A 1 81 ? -9.494 -12.749 11.235 1.00 95.06 81 SER A N 1
ATOM 627 C CA . SER A 1 81 ? -8.163 -12.252 11.587 1.00 95.06 81 SER A CA 1
ATOM 628 C C . SER A 1 81 ? -7.268 -12.237 10.340 1.00 95.06 81 SER A C 1
ATOM 630 O O . SER A 1 81 ? -7.161 -13.214 9.603 1.00 95.06 81 SER A O 1
ATOM 632 N N . ALA A 1 82 ? -6.622 -11.101 10.078 1.00 92.88 82 ALA A N 1
ATOM 633 C CA . ALA A 1 82 ? -5.752 -10.902 8.920 1.00 92.88 82 ALA A CA 1
ATOM 634 C C . ALA A 1 82 ? -4.412 -11.644 9.041 1.00 92.88 82 ALA A C 1
ATOM 636 O O . ALA A 1 82 ? -3.648 -11.682 8.075 1.00 92.88 82 ALA A O 1
ATOM 637 N N . THR A 1 83 ? -4.113 -12.186 10.225 1.00 85.81 83 THR A N 1
ATOM 638 C CA . THR A 1 83 ? -2.934 -13.019 10.492 1.00 85.81 83 THR A CA 1
ATOM 639 C C . THR A 1 83 ? -3.239 -14.509 10.419 1.00 85.81 83 THR A C 1
ATOM 641 O O . THR A 1 83 ? -2.319 -15.320 10.537 1.00 85.81 83 THR A O 1
ATOM 644 N N . ASP A 1 84 ? -4.507 -14.878 10.239 1.00 73.88 84 ASP A N 1
ATOM 645 C CA . ASP A 1 84 ? -4.881 -16.268 10.045 1.00 73.88 84 ASP A CA 1
ATOM 646 C C . ASP A 1 84 ? -4.376 -16.674 8.660 1.00 73.88 84 ASP A C 1
ATOM 648 O O . ASP A 1 84 ? -4.847 -16.195 7.627 1.00 73.88 84 ASP A O 1
ATOM 652 N N . ASN A 1 85 ? -3.341 -17.514 8.640 1.00 56.19 85 ASN A N 1
ATOM 653 C CA . ASN A 1 85 ? -2.895 -18.154 7.413 1.00 56.19 85 ASN A CA 1
ATOM 654 C C . ASN A 1 85 ? -4.054 -19.039 6.943 1.00 56.19 85 ASN A C 1
ATOM 656 O O . ASN A 1 85 ? -4.320 -20.055 7.586 1.00 56.19 85 ASN A O 1
ATOM 660 N N . GLY A 1 86 ? -4.761 -18.597 5.898 1.00 52.00 86 GLY A N 1
ATOM 661 C CA . GLY A 1 86 ? -5.906 -19.306 5.319 1.00 52.00 86 GLY A CA 1
ATOM 662 C C . GLY A 1 86 ? -5.648 -20.779 5.028 1.00 52.00 86 GLY A C 1
ATOM 663 O O . GLY A 1 86 ? -4.488 -21.140 4.715 1.00 52.00 86 GLY A O 1
#

pLDDT: mean 91.71, std 11.97, range [45.72, 98.31]

Secondary structure (DSSP, 8-state):
------S----PPTT-HHHHHHHHHHHHHHTT-S-HHHHHHHSSTTB-B---TTSTTTTSBPB-TT-PBEEEETTTTEEEETTS--

Solvent-accessible surface area (backbone atoms only — not comparable to full-atom values): 5623 Å² total; per-residue (Å²): 142,88,85,89,82,70,96,73,82,85,91,70,64,89,95,38,63,66,60,54,52,50,51,52,51,49,53,29,60,74,69,66,66,64,64,61,70,56,37,59,73,77,50,70,81,58,49,39,61,36,86,40,92,89,48,99,55,43,74,35,71,35,56,54,99,89,63,48,46,24,16,76,38,80,86,81,69,42,78,40,59,53,80,59,82,127

Mean predicted aligned error: 5.77 Å

Foldseek 3Di:
DDDDDDPDDDDDDPPCVVVVVVVVVVVCVVVVVDDVVCCLQPHCPQFDADCDPPDPRHRHTDADPVRATWGADPVVRDIDRSPPPD

Sequence (86 aa):
GYNAIADDWIGIRPGTDGLFVFALIHELLKAGRVDLDYLLRYTNAHVLVIQEPNAADDGLFARDSDGNPLAWDRVAKMPVSATDNG